Protein AF-A0AAD5FNX0-F1 (afdb_monomer_lite)

Foldseek 3Di:
DDDPQQADPDPVVLVVQLVVLCCVLCVPVNQEEDPPCNPPVLLQDLVSCVVVSYHHQVSVVVVSQVSSSNVNFHWDWDDDVVHIDTHRDPPDDD

InterPro domains:
  IPR032698 Protein SirB1, N-terminal [PF13369] (14-90)

Secondary structure (DSSP, 8-state):
----------HHHHHHHHHHHHIIIIIIS--EE-SSSTT-GGGT-HHHHHHHSEE-HHHHHHHHHHHHHHTT--EEEEEETTEEEEEE------

pLDDT: mean 90.4, std 14.74, range [38.69, 98.56]

Organism: Silurus asotus (NCBI:txid30991)

Structure (mmCIF, N/CA/C/O backbone):
data_AF-A0AAD5FNX0-F1
#
_entry.id   AF-A0AAD5FNX0-F1
#
loop_
_atom_site.group_PDB
_atom_site.id
_atom_site.type_symbol
_atom_site.label_atom_id
_atom_site.label_alt_id
_atom_site.label_comp_id
_atom_site.label_asym_id
_atom_site.label_entity_id
_atom_site.label_seq_id
_atom_site.pdbx_PDB_ins_code
_atom_site.Cartn_x
_atom_site.Cartn_y
_atom_site.Cartn_z
_atom_site.occupancy
_atom_site.B_iso_or_equiv
_atom_site.auth_seq_id
_atom_site.auth_comp_id
_atom_site.auth_asym_id
_atom_site.auth_atom_id
_atom_site.pdbx_PDB_model_num
ATOM 1 N N . MET A 1 1 ? -26.281 -5.876 -6.957 1.00 38.69 1 MET A N 1
ATOM 2 C CA . MET A 1 1 ? -26.141 -6.433 -5.595 1.00 38.69 1 MET A CA 1
ATOM 3 C C . MET A 1 1 ? -25.201 -5.533 -4.810 1.00 38.69 1 MET A C 1
ATOM 5 O O . MET A 1 1 ? -23.989 -5.668 -4.932 1.00 38.69 1 MET A O 1
ATOM 9 N N . ALA A 1 2 ? -25.744 -4.533 -4.117 1.00 40.41 2 ALA A N 1
ATOM 10 C CA . ALA A 1 2 ? -24.953 -3.685 -3.235 1.00 40.41 2 ALA A CA 1
ATOM 11 C C . ALA A 1 2 ? -24.600 -4.520 -2.000 1.00 40.41 2 ALA A C 1
ATOM 13 O O . ALA A 1 2 ? -25.489 -4.949 -1.274 1.00 40.41 2 ALA A O 1
ATOM 14 N N . CYS A 1 3 ? -23.316 -4.819 -1.816 1.00 42.47 3 CYS A N 1
ATOM 15 C CA . CYS A 1 3 ? -22.831 -5.360 -0.556 1.00 42.47 3 CYS A CA 1
ATOM 16 C C . CYS A 1 3 ? -23.046 -4.253 0.480 1.00 42.47 3 CYS A C 1
ATOM 18 O O . CYS A 1 3 ? -22.388 -3.213 0.380 1.00 42.47 3 CYS A O 1
ATOM 20 N N . GLU A 1 4 ? -23.996 -4.425 1.401 1.00 50.59 4 GLU A N 1
ATOM 21 C CA . GLU A 1 4 ? -24.109 -3.569 2.579 1.00 50.59 4 GLU A CA 1
ATOM 22 C C . GLU A 1 4 ? -22.756 -3.620 3.287 1.00 50.59 4 GLU A C 1
ATOM 24 O O . GLU A 1 4 ? -22.386 -4.612 3.913 1.00 50.59 4 GLU A O 1
ATOM 29 N N . CYS A 1 5 ? -21.939 -2.587 3.082 1.00 54.47 5 CYS A N 1
ATOM 30 C CA . CYS A 1 5 ? -20.647 -2.497 3.732 1.00 54.47 5 CYS A CA 1
ATOM 31 C C . CYS A 1 5 ? -20.941 -2.287 5.212 1.00 54.47 5 CYS A C 1
ATOM 33 O O . CYS A 1 5 ? -21.336 -1.194 5.614 1.00 54.47 5 CYS A O 1
ATOM 35 N N . VAL A 1 6 ? -20.790 -3.345 6.006 1.00 67.94 6 VAL A N 1
ATOM 36 C CA . VAL A 1 6 ? -20.815 -3.266 7.464 1.00 67.94 6 VAL A CA 1
ATOM 37 C C . VAL A 1 6 ? -19.685 -2.328 7.863 1.00 67.94 6 VAL A C 1
ATOM 39 O O . VAL A 1 6 ? -18.519 -2.703 7.831 1.00 67.94 6 VAL A O 1
ATOM 42 N N . VAL A 1 7 ? -20.014 -1.073 8.159 1.00 78.12 7 VAL A N 1
ATOM 43 C CA . VAL A 1 7 ? -19.031 -0.099 8.632 1.00 78.12 7 VAL A CA 1
ATOM 44 C C . VAL A 1 7 ? -18.821 -0.343 10.118 1.00 78.12 7 VAL A C 1
ATOM 46 O O . VAL A 1 7 ? -19.757 -0.239 10.913 1.00 78.12 7 VAL A O 1
ATOM 49 N N . VAL A 1 8 ? -17.583 -0.641 10.501 1.00 82.38 8 VAL A N 1
ATOM 50 C CA . VAL A 1 8 ? -17.190 -0.707 11.908 1.00 82.38 8 VAL A CA 1
ATOM 51 C C . VAL A 1 8 ? -17.308 0.702 12.483 1.00 82.38 8 VAL A C 1
ATOM 53 O O . VAL A 1 8 ? -16.620 1.609 12.024 1.00 82.38 8 VAL A O 1
ATOM 56 N N . ARG A 1 9 ? -18.195 0.917 13.460 1.00 81.44 9 ARG A N 1
ATOM 57 C CA . ARG A 1 9 ? -18.421 2.252 14.053 1.00 81.44 9 ARG A CA 1
ATOM 58 C C . ARG A 1 9 ? -17.418 2.600 15.150 1.00 81.44 9 ARG A C 1
ATOM 60 O O . ARG A 1 9 ? -17.164 3.774 15.397 1.00 81.44 9 ARG A O 1
ATOM 67 N N . GLU A 1 10 ? -16.853 1.589 15.799 1.00 87.25 10 GLU A N 1
ATOM 68 C CA . GLU A 1 10 ? -15.912 1.765 16.899 1.00 87.25 10 GLU A CA 1
ATOM 69 C C . GLU A 1 10 ? -14.516 2.110 16.387 1.00 87.25 10 GLU A C 1
ATOM 71 O O . GLU A 1 10 ? -13.889 1.352 15.648 1.00 87.25 10 GLU A O 1
ATOM 76 N N . PHE A 1 11 ? -14.016 3.264 16.818 1.00 88.00 11 PHE A N 1
ATOM 77 C CA . PHE A 1 11 ? -12.738 3.801 16.368 1.00 88.00 11 PHE A CA 1
ATOM 78 C C . PHE A 1 11 ? -11.543 2.891 16.695 1.00 88.00 11 PHE A C 1
ATOM 80 O O . PHE A 1 11 ? -10.677 2.682 15.846 1.00 88.00 11 PHE A O 1
ATOM 87 N N . GLU A 1 12 ? -11.501 2.310 17.898 1.00 90.81 12 GLU A N 1
ATOM 88 C CA . GLU A 1 12 ? -10.395 1.425 18.281 1.00 90.81 12 GLU A CA 1
ATOM 89 C C . GLU A 1 12 ? -10.403 0.128 17.464 1.00 90.81 12 GLU A C 1
ATOM 91 O O . GLU A 1 12 ? -9.348 -0.340 17.042 1.00 90.81 12 GLU A O 1
ATOM 96 N N . LEU A 1 13 ? -11.585 -0.409 17.146 1.00 92.06 13 LEU A N 1
ATOM 97 C CA . LEU A 1 13 ? -11.695 -1.593 16.298 1.00 92.06 13 LEU A CA 1
ATOM 98 C C . LEU A 1 13 ? -11.244 -1.296 14.858 1.00 92.06 13 LEU A C 1
ATOM 100 O O . LEU A 1 13 ? -10.515 -2.090 14.268 1.00 92.06 13 LEU A O 1
ATOM 104 N N . GLN A 1 14 ? -11.579 -0.121 14.310 1.00 94.12 14 GLN A N 1
ATOM 105 C CA . GLN A 1 14 ? -11.027 0.320 13.021 1.00 94.12 14 GLN A CA 1
ATOM 106 C C . GLN A 1 14 ? -9.490 0.398 13.061 1.00 94.12 14 GLN A C 1
ATOM 108 O O . GLN A 1 14 ? -8.829 -0.056 12.126 1.00 94.12 14 GLN A O 1
ATOM 113 N N . ARG A 1 15 ? -8.909 0.922 14.151 1.00 95.19 15 ARG A N 1
ATOM 114 C CA . ARG A 1 15 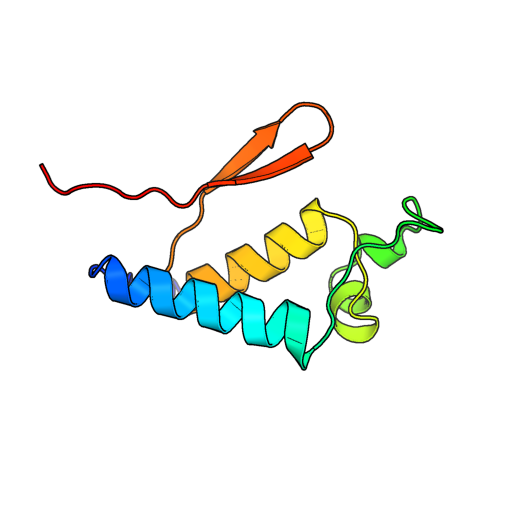? -7.450 0.982 14.341 1.00 95.19 15 ARG A CA 1
ATOM 115 C C . ARG A 1 15 ? -6.821 -0.408 14.332 1.00 95.19 15 ARG A C 1
ATOM 117 O O . ARG A 1 15 ? -5.818 -0.621 13.657 1.00 95.19 15 ARG A O 1
ATOM 124 N N . GLN A 1 16 ? -7.424 -1.355 15.048 1.00 96.56 16 GLN A N 1
ATOM 125 C CA . GLN A 1 16 ? -6.970 -2.746 15.087 1.00 96.56 16 GLN A CA 1
ATOM 126 C C . GLN A 1 16 ? -7.004 -3.390 13.698 1.00 96.56 16 GLN A C 1
ATOM 128 O O . GLN A 1 16 ? -6.039 -4.048 13.315 1.00 96.56 16 GLN A O 1
ATOM 133 N N . VAL A 1 17 ? -8.058 -3.145 12.913 1.00 96.44 17 VAL A N 1
AT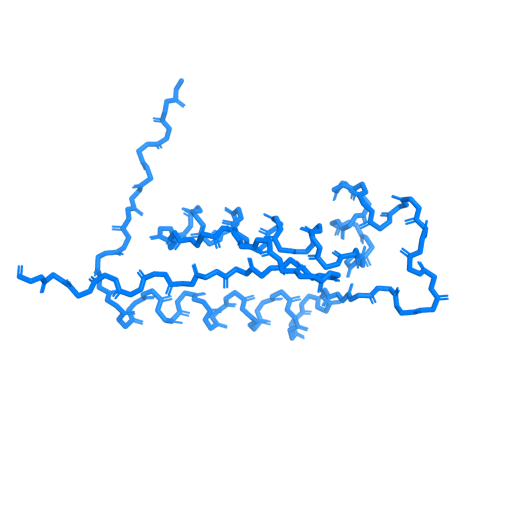OM 134 C CA . VAL A 1 17 ? -8.150 -3.623 11.525 1.00 96.44 17 VAL A CA 1
ATOM 135 C C . VAL A 1 17 ? -7.021 -3.056 10.660 1.00 96.44 17 VAL A C 1
ATOM 137 O O . VAL A 1 17 ? -6.384 -3.809 9.926 1.00 96.44 17 VAL A O 1
ATOM 140 N N . LEU A 1 18 ? -6.732 -1.754 10.754 1.00 97.38 18 LEU A N 1
ATOM 141 C CA . LEU A 1 18 ? -5.637 -1.135 9.996 1.00 97.38 18 LEU A CA 1
ATOM 142 C C . LEU A 1 18 ? -4.267 -1.695 10.404 1.00 97.38 18 LEU A C 1
ATOM 144 O O . LEU A 1 18 ? -3.437 -1.983 9.541 1.00 97.38 18 LEU A O 1
ATOM 148 N N . ASN A 1 19 ? -4.046 -1.915 11.701 1.00 98.19 19 ASN A N 1
ATOM 149 C CA . ASN A 1 19 ? -2.821 -2.542 12.200 1.00 98.19 19 ASN A CA 1
ATOM 150 C C . ASN A 1 19 ? -2.673 -3.979 11.682 1.00 98.19 19 ASN A C 1
ATOM 152 O O . ASN A 1 19 ? -1.603 -4.350 11.206 1.00 98.19 19 ASN A O 1
ATOM 156 N N . ALA A 1 20 ? -3.752 -4.765 11.704 1.00 98.38 20 ALA A N 1
ATOM 157 C CA . ALA A 1 20 ? -3.755 -6.120 11.165 1.00 98.38 20 ALA A CA 1
ATOM 158 C C . ALA A 1 20 ? -3.482 -6.135 9.652 1.00 98.38 20 ALA A C 1
ATOM 160 O O . ALA A 1 20 ? -2.704 -6.960 9.178 1.00 98.38 20 ALA A O 1
ATOM 161 N N . LEU A 1 21 ? -4.059 -5.197 8.890 1.00 98.25 21 LEU A N 1
ATOM 162 C CA . LEU A 1 21 ? -3.765 -5.047 7.463 1.00 98.25 21 LEU A CA 1
ATOM 163 C C . LEU A 1 21 ? -2.292 -4.729 7.209 1.00 98.25 21 LEU A C 1
ATOM 165 O O . LEU A 1 21 ? -1.712 -5.298 6.288 1.00 98.25 21 LEU A O 1
ATOM 169 N N . ASN A 1 22 ? -1.683 -3.856 8.014 1.00 98.38 22 ASN A N 1
ATOM 170 C CA . ASN A 1 22 ? -0.264 -3.529 7.884 1.00 98.38 22 ASN A CA 1
ATOM 171 C C . ASN A 1 22 ? 0.619 -4.751 8.160 1.00 98.38 22 ASN A C 1
ATOM 173 O O . ASN A 1 22 ? 1.474 -5.076 7.337 1.00 98.38 22 ASN A O 1
ATOM 177 N N . ALA A 1 23 ? 0.357 -5.461 9.261 1.00 98.56 23 ALA A N 1
ATOM 178 C CA . ALA A 1 23 ? 1.092 -6.668 9.622 1.00 98.56 23 ALA A CA 1
ATOM 179 C C . ALA A 1 23 ? 0.977 -7.740 8.527 1.00 98.56 23 ALA A C 1
ATOM 181 O O . ALA A 1 23 ? 1.972 -8.297 8.073 1.00 98.56 23 ALA A O 1
ATOM 182 N N . VAL A 1 24 ? -0.230 -7.996 8.021 1.00 98.50 24 VAL A N 1
ATOM 183 C CA . VAL A 1 24 ? -0.428 -9.014 6.982 1.00 98.50 24 VAL A CA 1
ATOM 184 C C . VAL A 1 24 ? 0.192 -8.588 5.651 1.00 98.50 24 VAL A C 1
ATOM 186 O O . VAL A 1 24 ? 0.951 -9.351 5.059 1.00 98.50 24 VAL A O 1
ATOM 189 N N . LEU A 1 25 ? -0.110 -7.391 5.144 1.00 98.31 25 LEU A N 1
ATOM 190 C CA . LEU A 1 25 ? 0.323 -6.994 3.802 1.00 98.31 25 LEU A CA 1
ATOM 191 C C . LEU A 1 25 ? 1.819 -6.698 3.739 1.00 98.31 25 LEU A C 1
ATOM 193 O O . LEU A 1 25 ? 2.482 -7.150 2.807 1.00 98.31 25 LEU A O 1
ATOM 197 N N . TYR A 1 26 ? 2.356 -5.960 4.706 1.00 98.00 26 TYR A N 1
ATOM 198 C CA . TYR A 1 26 ? 3.721 -5.446 4.622 1.00 98.00 26 TYR A CA 1
ATOM 199 C C . TYR A 1 26 ? 4.722 -6.303 5.395 1.00 98.00 26 TYR A C 1
ATOM 201 O O . TYR A 1 26 ? 5.819 -6.524 4.894 1.00 98.00 26 TYR A O 1
ATOM 209 N N . GLU A 1 27 ? 4.353 -6.858 6.552 1.00 98.19 27 GLU A N 1
ATOM 210 C CA . GLU A 1 27 ? 5.285 -7.671 7.349 1.00 98.19 27 GLU A CA 1
ATOM 211 C C . GLU A 1 27 ? 5.254 -9.152 6.948 1.00 98.19 27 GLU A C 1
ATOM 213 O O . GLU A 1 27 ? 6.301 -9.766 6.766 1.00 98.19 27 GLU A O 1
ATOM 218 N N . GLN A 1 28 ? 4.076 -9.746 6.752 1.00 98.38 28 GLN A N 1
ATOM 219 C CA . GLN A 1 28 ? 3.968 -11.175 6.429 1.00 98.38 28 GLN A CA 1
ATOM 220 C C . GLN A 1 28 ? 4.061 -11.438 4.924 1.00 98.38 28 GLN A C 1
ATOM 222 O O . GLN A 1 28 ? 4.832 -12.282 4.470 1.00 98.38 28 GLN A O 1
ATOM 227 N N . LEU A 1 29 ? 3.261 -10.722 4.130 1.00 98.19 29 LEU A N 1
ATOM 228 C CA . LEU A 1 29 ? 3.198 -10.924 2.685 1.00 98.19 29 LEU A CA 1
ATOM 229 C C . LEU A 1 29 ? 4.267 -10.135 1.930 1.00 98.19 29 LEU A C 1
ATOM 231 O O . LEU A 1 29 ? 4.549 -10.500 0.790 1.00 98.19 29 LEU A O 1
ATOM 235 N N . GLN A 1 30 ? 4.902 -9.142 2.558 1.00 98.31 30 GLN A N 1
ATOM 236 C CA . GLN A 1 30 ? 6.011 -8.375 1.981 1.00 98.31 30 GLN A CA 1
ATOM 237 C C . GLN A 1 30 ? 5.617 -7.619 0.700 1.00 98.31 30 GLN A C 1
ATOM 239 O O . GLN A 1 30 ? 6.390 -7.545 -0.258 1.00 98.31 30 GLN A O 1
ATOM 244 N N . PHE A 1 31 ? 4.402 -7.058 0.667 1.00 98.56 31 PHE A N 1
ATOM 245 C CA . PHE A 1 31 ? 4.029 -6.112 -0.383 1.00 98.56 31 PHE A CA 1
ATOM 246 C C . PHE A 1 31 ? 4.942 -4.886 -0.337 1.00 98.56 31 PHE A C 1
ATOM 248 O O . PHE A 1 31 ? 5.168 -4.323 0.732 1.00 98.56 31 PHE A O 1
ATOM 255 N N . LYS A 1 32 ? 5.454 -4.448 -1.489 1.00 98.06 32 LYS A N 1
ATOM 256 C CA . LYS A 1 32 ? 6.394 -3.321 -1.545 1.00 98.06 32 LYS A CA 1
ATOM 257 C C . LYS A 1 32 ? 6.349 -2.528 -2.846 1.00 98.06 32 LYS A C 1
ATOM 259 O O . LYS A 1 32 ? 5.819 -2.978 -3.863 1.00 98.06 32 LYS A O 1
ATOM 264 N N . GLY A 1 33 ? 6.927 -1.331 -2.793 1.00 97.38 33 GLY A N 1
ATOM 265 C CA . GLY A 1 33 ? 7.204 -0.511 -3.967 1.00 97.38 33 GLY A CA 1
ATOM 266 C C . GLY A 1 33 ? 8.295 -1.118 -4.851 1.00 97.38 33 GLY A C 1
ATOM 267 O O . GLY A 1 33 ? 9.177 -1.824 -4.361 1.00 97.38 33 GLY A O 1
ATOM 268 N N . ASN A 1 34 ? 8.255 -0.827 -6.151 1.00 96.69 34 ASN A N 1
ATOM 269 C CA . ASN A 1 34 ? 9.377 -1.100 -7.049 1.00 96.69 34 ASN A CA 1
ATOM 270 C C . ASN A 1 34 ? 10.238 0.158 -7.213 1.00 96.69 34 ASN A C 1
ATOM 272 O O . ASN A 1 34 ? 9.958 0.994 -8.068 1.00 96.69 34 ASN A O 1
ATOM 276 N N . GLU A 1 35 ? 11.259 0.306 -6.376 1.00 93.06 35 GLU A N 1
ATOM 277 C CA . GLU A 1 35 ? 12.146 1.477 -6.413 1.00 93.06 35 GLU A CA 1
ATOM 278 C C . GLU A 1 35 ? 13.156 1.409 -7.567 1.00 93.06 35 GLU A C 1
ATOM 280 O O . GLU A 1 35 ? 13.507 2.435 -8.142 1.00 93.06 35 GLU A O 1
ATOM 285 N N . CYS A 1 36 ? 13.581 0.201 -7.950 1.00 95.50 36 CYS A N 1
ATOM 286 C CA . CYS A 1 36 ? 14.569 -0.001 -9.010 1.00 95.50 36 CYS A CA 1
ATOM 287 C C . CYS A 1 36 ? 13.988 0.193 -10.417 1.00 95.50 36 CYS A C 1
ATOM 289 O O . CYS A 1 36 ? 14.708 0.578 -11.333 1.00 95.50 36 CYS A O 1
ATOM 291 N N . ASP A 1 37 ? 12.702 -0.107 -10.602 1.00 96.19 37 ASP A N 1
ATOM 292 C CA . ASP A 1 37 ? 12.022 -0.044 -11.897 1.00 96.19 37 ASP A CA 1
ATOM 293 C C . ASP A 1 37 ? 10.583 0.453 -11.711 1.00 96.19 37 ASP A C 1
ATOM 295 O O . ASP A 1 37 ? 9.601 -0.279 -11.872 1.00 96.19 37 ASP A O 1
ATOM 299 N N . TYR A 1 38 ? 10.467 1.715 -11.289 1.00 94.12 38 TYR A N 1
ATOM 300 C CA . TYR A 1 38 ? 9.198 2.352 -10.932 1.00 94.12 38 TYR A CA 1
ATOM 301 C C . TYR A 1 38 ? 8.189 2.358 -12.089 1.00 94.12 38 TYR A C 1
ATOM 303 O O . TYR A 1 38 ? 7.013 2.043 -11.891 1.00 94.12 38 TYR A O 1
ATOM 311 N N . TYR A 1 39 ? 8.658 2.661 -13.303 1.00 95.56 39 TYR A N 1
ATOM 312 C CA . TYR A 1 39 ? 7.826 2.823 -14.500 1.00 95.56 39 TYR A CA 1
ATOM 313 C C . TYR A 1 39 ? 7.452 1.508 -15.192 1.00 95.56 39 TYR A C 1
ATOM 315 O O . TYR A 1 39 ? 6.781 1.536 -16.225 1.00 95.56 39 TYR A O 1
ATOM 323 N N . ASN A 1 40 ? 7.829 0.356 -14.632 1.00 97.25 40 ASN A N 1
ATOM 324 C CA . ASN A 1 40 ? 7.393 -0.928 -15.159 1.00 97.25 40 ASN A CA 1
ATOM 325 C C . ASN A 1 40 ? 5.853 -1.019 -15.170 1.00 97.25 40 ASN A C 1
ATOM 327 O O . ASN A 1 40 ? 5.237 -0.954 -14.099 1.00 97.25 40 ASN A O 1
ATOM 331 N N . PRO A 1 41 ? 5.203 -1.247 -16.326 1.00 97.12 41 PRO A N 1
ATOM 332 C CA . PRO A 1 41 ? 3.741 -1.309 -16.407 1.00 97.12 41 PRO A CA 1
ATOM 333 C C . PRO A 1 41 ? 3.144 -2.427 -15.539 1.00 97.12 41 PRO A C 1
ATOM 335 O O . PRO A 1 41 ? 2.023 -2.310 -15.038 1.00 97.12 41 PRO A O 1
ATOM 338 N N . MET A 1 42 ? 3.913 -3.487 -15.270 1.00 97.75 42 MET A N 1
ATOM 339 C CA . MET A 1 42 ? 3.496 -4.584 -14.396 1.00 97.75 42 MET A CA 1
ATOM 340 C C . MET A 1 42 ? 3.285 -4.140 -12.943 1.00 97.75 42 MET A C 1
ATOM 342 O O . MET A 1 42 ? 2.598 -4.831 -12.195 1.00 97.75 42 MET A O 1
ATOM 346 N N . ASN A 1 43 ? 3.846 -3.002 -12.526 1.00 97.62 43 ASN A N 1
ATOM 347 C CA . ASN A 1 43 ? 3.614 -2.437 -11.197 1.00 97.62 43 ASN A CA 1
ATOM 348 C C . ASN A 1 43 ? 2.213 -1.805 -11.064 1.00 97.62 43 ASN A C 1
ATOM 350 O O . ASN A 1 43 ? 1.787 -1.501 -9.949 1.00 97.62 43 ASN A O 1
ATOM 354 N N . SER A 1 44 ? 1.507 -1.596 -12.182 1.00 97.38 44 SER A N 1
ATOM 355 C CA . SER A 1 44 ? 0.161 -1.013 -12.225 1.00 97.38 44 SER A CA 1
ATOM 356 C C . SER A 1 44 ? -0.940 -2.042 -12.479 1.00 97.38 44 SER A C 1
ATOM 358 O O . SER A 1 44 ? -2.092 -1.812 -12.110 1.00 97.38 44 SER A O 1
ATOM 360 N N . TYR A 1 45 ? -0.615 -3.194 -13.071 1.00 97.81 45 TYR A N 1
ATOM 361 C CA . TYR A 1 45 ? -1.587 -4.254 -13.325 1.00 97.81 45 TYR A CA 1
ATOM 362 C C . TYR A 1 45 ? -1.928 -5.016 -12.044 1.00 97.81 45 TYR A C 1
ATOM 364 O O . TYR A 1 45 ? -1.102 -5.752 -11.515 1.00 97.81 45 TYR A O 1
ATOM 372 N N . THR A 1 46 ? -3.170 -4.907 -11.563 1.00 96.62 46 THR A N 1
ATOM 373 C CA . THR A 1 46 ? -3.593 -5.488 -10.274 1.00 96.62 46 THR A CA 1
ATOM 374 C C . THR A 1 46 ? -3.274 -6.979 -10.142 1.00 96.62 46 THR A C 1
ATOM 376 O O . THR A 1 46 ? -2.796 -7.405 -9.095 1.00 96.62 46 THR A O 1
ATOM 379 N N . HIS A 1 47 ? -3.474 -7.772 -11.199 1.00 97.56 47 HIS A N 1
ATOM 380 C CA . HIS A 1 47 ? -3.147 -9.201 -11.178 1.00 97.56 47 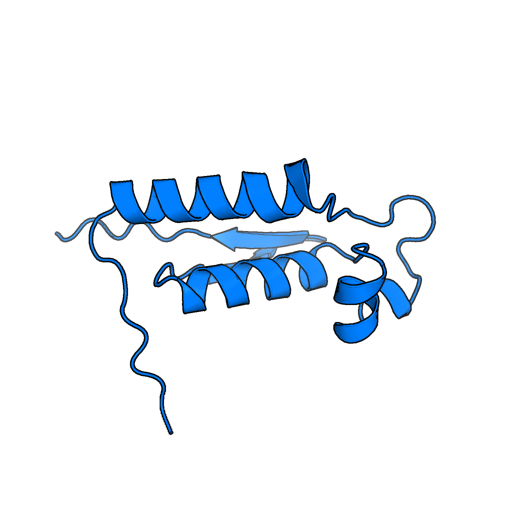HIS A CA 1
ATOM 381 C C . HIS A 1 47 ? -1.640 -9.452 -10.980 1.00 97.56 47 HIS A C 1
ATOM 383 O O . HIS A 1 47 ? -1.261 -10.331 -10.210 1.00 97.56 47 HIS A O 1
ATOM 389 N N . GLN A 1 48 ? -0.777 -8.640 -11.598 1.00 98.31 48 GLN A N 1
ATOM 390 C CA . GLN A 1 48 ? 0.674 -8.716 -11.410 1.00 98.31 48 GLN A CA 1
ATOM 391 C C . GLN A 1 48 ? 1.096 -8.221 -10.033 1.00 98.31 48 GLN A C 1
ATOM 393 O O . GLN A 1 48 ? 1.945 -8.845 -9.406 1.00 98.31 48 GLN A O 1
ATOM 398 N N . VAL A 1 49 ? 0.485 -7.144 -9.533 1.00 98.38 49 VAL A N 1
ATOM 399 C CA . VAL A 1 49 ? 0.757 -6.625 -8.186 1.00 98.38 49 VAL A CA 1
ATOM 400 C C . VAL A 1 49 ? 0.443 -7.678 -7.126 1.00 98.38 49 VAL A C 1
ATOM 402 O O . VAL A 1 49 ? 1.225 -7.847 -6.200 1.00 98.38 49 VAL A O 1
ATOM 405 N N . LEU A 1 50 ? -0.651 -8.432 -7.274 1.00 98.12 50 LEU A N 1
ATOM 406 C CA . LEU A 1 50 ? -1.004 -9.519 -6.356 1.00 98.12 50 LEU A CA 1
ATOM 407 C C . LEU A 1 50 ? -0.024 -10.700 -6.429 1.00 98.12 50 LEU A C 1
ATOM 409 O O . LEU A 1 50 ? 0.367 -11.227 -5.390 1.00 98.12 50 LEU A O 1
ATOM 413 N N . LEU A 1 51 ? 0.392 -11.100 -7.637 1.00 98.19 51 LEU A N 1
ATOM 414 C CA . LEU A 1 51 ? 1.323 -12.217 -7.840 1.00 98.19 51 LEU A CA 1
ATOM 415 C C . LEU A 1 51 ? 2.749 -11.883 -7.380 1.00 98.19 51 LEU A C 1
ATOM 417 O O . LEU A 1 51 ? 3.371 -12.656 -6.657 1.00 98.19 51 LEU A O 1
ATOM 421 N N . ARG A 1 52 ? 3.264 -10.721 -7.791 1.00 97.88 52 ARG A N 1
ATOM 422 C CA . ARG A 1 52 ? 4.639 -10.259 -7.531 1.00 97.88 52 ARG A CA 1
ATOM 423 C C . ARG A 1 52 ? 4.784 -9.559 -6.184 1.00 97.88 52 ARG A C 1
ATOM 425 O O . ARG A 1 52 ? 5.903 -9.246 -5.782 1.00 97.88 52 ARG A O 1
ATOM 432 N N . ARG A 1 53 ? 3.659 -9.227 -5.539 1.00 98.31 53 ARG A N 1
ATOM 433 C CA . ARG A 1 53 ? 3.582 -8.417 -4.310 1.00 98.31 53 ARG A CA 1
ATOM 434 C C . ARG A 1 53 ? 4.363 -7.106 -4.426 1.00 98.31 53 ARG A C 1
ATOM 436 O O . ARG A 1 53 ? 4.927 -6.596 -3.469 1.00 98.31 53 ARG A O 1
ATOM 443 N N . THR A 1 54 ? 4.424 -6.573 -5.641 1.00 98.38 54 THR A N 1
ATOM 444 C CA . THR A 1 54 ? 5.244 -5.417 -5.995 1.00 98.38 54 THR A CA 1
ATOM 445 C C . THR A 1 54 ? 4.422 -4.500 -6.887 1.00 98.38 54 THR A C 1
ATOM 447 O O . THR A 1 54 ? 3.874 -4.962 -7.889 1.00 98.38 54 THR A O 1
ATOM 450 N N . GLY A 1 55 ? 4.315 -3.219 -6.536 1.00 97.69 55 GLY A N 1
ATOM 451 C CA . GLY A 1 55 ? 3.497 -2.258 -7.278 1.00 97.69 55 GLY A CA 1
ATOM 452 C C . GLY A 1 55 ? 3.943 -0.810 -7.105 1.00 97.69 55 GLY A C 1
ATOM 453 O O . GLY A 1 55 ? 4.867 -0.523 -6.352 1.00 97.69 55 GLY A O 1
ATOM 454 N N . ILE A 1 56 ? 3.284 0.112 -7.807 1.00 97.19 56 ILE A N 1
ATOM 455 C CA . ILE A 1 56 ? 3.437 1.555 -7.562 1.00 97.19 56 ILE A CA 1
ATOM 456 C C . ILE A 1 56 ? 2.550 2.004 -6.388 1.00 97.19 56 ILE A C 1
ATOM 458 O O . ILE A 1 56 ? 1.567 1.317 -6.081 1.00 97.19 56 ILE A O 1
ATOM 462 N N . PRO A 1 57 ? 2.829 3.164 -5.756 1.00 95.56 57 PRO A N 1
ATOM 463 C CA . PRO A 1 57 ? 2.089 3.633 -4.584 1.00 95.56 57 PRO A CA 1
ATOM 464 C C . PRO A 1 57 ? 0.567 3.599 -4.756 1.00 95.56 57 PRO A C 1
ATOM 466 O O . PRO A 1 57 ? -0.123 2.998 -3.940 1.00 95.56 57 PRO A O 1
ATOM 469 N N . ILE A 1 58 ? 0.037 4.133 -5.862 1.00 96.31 58 ILE A N 1
ATOM 470 C CA . ILE A 1 58 ? -1.413 4.152 -6.110 1.00 96.31 58 ILE A CA 1
ATOM 471 C C . ILE A 1 58 ? -2.019 2.744 -6.212 1.00 96.31 58 ILE A C 1
ATOM 473 O O . ILE A 1 58 ? -3.100 2.501 -5.678 1.00 96.31 58 ILE A O 1
ATOM 477 N N . SER A 1 59 ? -1.325 1.787 -6.831 1.00 97.50 59 SER A N 1
ATOM 478 C CA . SER A 1 59 ? -1.808 0.408 -6.964 1.00 97.50 59 SER A CA 1
ATOM 479 C C . SER A 1 59 ? -1.859 -0.303 -5.613 1.0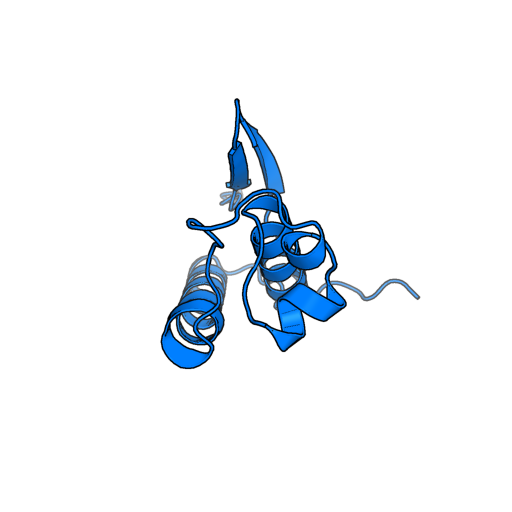0 97.50 59 SER A C 1
ATOM 481 O O . SER A 1 59 ? -2.845 -0.978 -5.309 1.00 97.50 59 SER A O 1
ATOM 483 N N . LEU A 1 60 ? -0.836 -0.105 -4.777 1.00 98.06 60 LEU A N 1
ATOM 484 C CA . LEU A 1 60 ? -0.806 -0.624 -3.409 1.00 98.06 60 LEU A CA 1
ATOM 485 C C . LEU A 1 60 ? -1.880 0.040 -2.538 1.00 98.06 60 LEU A C 1
ATOM 487 O O . LEU A 1 60 ? -2.577 -0.647 -1.794 1.00 98.06 60 LEU A O 1
ATOM 491 N N . SER A 1 61 ? -2.097 1.350 -2.684 1.00 97.69 61 SER A N 1
ATOM 492 C CA . SER A 1 61 ? -3.171 2.058 -1.984 1.00 97.69 61 SER A CA 1
ATOM 493 C C . SER A 1 61 ? -4.559 1.562 -2.387 1.00 97.69 61 SER A C 1
ATOM 495 O O . SER A 1 61 ? -5.416 1.388 -1.526 1.00 97.69 61 SER A O 1
ATOM 497 N N . VAL A 1 62 ? -4.805 1.283 -3.671 1.00 97.00 62 VAL A N 1
ATOM 498 C CA . VAL A 1 62 ? -6.089 0.724 -4.130 1.00 97.00 62 VAL A CA 1
ATOM 499 C C . VAL A 1 62 ? -6.328 -0.670 -3.546 1.00 97.00 62 VAL A C 1
ATOM 501 O O . VAL A 1 62 ? -7.447 -0.957 -3.106 1.00 97.00 62 VAL A O 1
ATOM 504 N N . LEU A 1 63 ? -5.295 -1.518 -3.492 1.00 97.81 63 LEU A N 1
ATOM 505 C CA . LEU A 1 63 ? -5.362 -2.822 -2.827 1.00 97.81 63 LEU A CA 1
ATOM 506 C C . LEU A 1 63 ? -5.706 -2.657 -1.340 1.00 97.81 63 LEU A C 1
ATOM 508 O O . LEU A 1 63 ? -6.691 -3.229 -0.869 1.00 97.81 63 LEU A O 1
ATOM 512 N N . TYR A 1 64 ? -4.946 -1.821 -0.632 1.00 98.25 64 TYR A N 1
ATOM 513 C CA . TYR A 1 64 ? -5.122 -1.557 0.794 1.00 98.25 64 TYR A CA 1
ATOM 514 C C . TYR A 1 64 ? -6.526 -1.021 1.109 1.00 98.25 64 TYR A C 1
ATOM 516 O O . TYR A 1 64 ? -7.243 -1.581 1.934 1.00 98.25 64 TYR A O 1
ATOM 524 N N . MET A 1 65 ? -6.969 0.014 0.389 1.00 97.12 65 MET A N 1
ATOM 525 C CA . MET A 1 65 ? -8.295 0.622 0.533 1.00 97.12 65 MET A CA 1
ATOM 526 C C . MET A 1 65 ? -9.424 -0.371 0.237 1.00 97.12 65 MET A C 1
ATOM 528 O O . MET A 1 65 ? -10.466 -0.342 0.890 1.00 97.12 65 MET A O 1
ATOM 532 N N . THR A 1 66 ? -9.242 -1.260 -0.744 1.00 96.44 66 THR A N 1
ATOM 533 C CA . THR A 1 66 ? -10.248 -2.274 -1.087 1.00 96.44 66 THR A CA 1
ATOM 534 C C . THR A 1 66 ? -10.403 -3.313 0.019 1.00 96.44 66 THR A C 1
ATOM 536 O O . THR A 1 66 ? -11.533 -3.696 0.331 1.00 96.44 66 THR A O 1
ATOM 539 N N . LEU A 1 67 ? -9.298 -3.740 0.634 1.00 97.12 67 LEU A N 1
ATOM 540 C CA . LEU A 1 67 ? -9.315 -4.666 1.766 1.00 97.12 67 LEU A CA 1
ATOM 541 C C . LEU A 1 67 ? -9.879 -4.002 3.025 1.00 97.12 67 LEU A C 1
ATOM 543 O O . LEU A 1 67 ? -10.793 -4.553 3.632 1.00 97.12 67 LEU A O 1
ATOM 547 N N . ALA A 1 68 ? -9.427 -2.789 3.353 1.00 96.50 68 ALA A N 1
ATOM 548 C CA . ALA A 1 68 ? -9.956 -2.003 4.467 1.00 96.50 68 ALA A CA 1
ATOM 549 C C . ALA A 1 68 ? -11.478 -1.842 4.368 1.00 96.50 68 ALA A C 1
ATOM 551 O O . ALA A 1 68 ? -12.195 -2.158 5.317 1.00 96.50 68 ALA A O 1
ATOM 552 N N . ARG A 1 69 ? -11.991 -1.474 3.184 1.00 94.94 69 ARG A N 1
ATOM 553 C CA . ARG A 1 69 ? -13.435 -1.326 2.950 1.00 94.94 69 ARG A CA 1
ATOM 554 C C . ARG A 1 69 ? -14.197 -2.635 3.160 1.00 94.94 69 ARG A C 1
ATOM 556 O O . ARG A 1 69 ? -15.279 -2.613 3.735 1.00 94.94 69 ARG A O 1
ATOM 563 N N . LYS A 1 70 ? -13.647 -3.770 2.711 1.00 94.56 70 LYS A N 1
ATOM 564 C CA . LYS A 1 70 ? -14.245 -5.101 2.934 1.00 94.56 70 LYS A CA 1
ATOM 565 C C . LYS A 1 70 ? -14.278 -5.495 4.412 1.00 94.56 70 LYS A C 1
ATOM 567 O O . LYS A 1 70 ? -15.162 -6.247 4.800 1.00 94.56 70 LYS A O 1
ATOM 572 N N . LEU A 1 71 ? -13.350 -4.975 5.212 1.00 94.81 71 LEU A N 1
ATOM 573 C CA . LEU A 1 71 ? -13.281 -5.161 6.663 1.00 94.81 71 LEU A CA 1
ATOM 574 C C . LEU A 1 71 ? -14.019 -4.058 7.444 1.00 94.81 71 LEU A C 1
ATOM 576 O O . LEU A 1 71 ? -13.877 -3.955 8.658 1.00 94.81 71 LEU A O 1
ATOM 580 N N . GLY A 1 72 ? -14.798 -3.217 6.758 1.00 92.75 72 GLY A N 1
ATOM 581 C CA . GLY A 1 72 ? -15.626 -2.193 7.388 1.00 92.75 72 GLY A CA 1
ATOM 582 C C . GLY A 1 72 ? -14.905 -0.902 7.773 1.00 92.75 72 GLY A C 1
ATOM 583 O O . GLY A 1 72 ? -15.493 -0.075 8.470 1.00 92.75 72 GLY A O 1
ATOM 584 N N . VAL A 1 73 ? -13.668 -0.694 7.309 1.00 94.56 73 VAL A N 1
ATOM 585 C CA . VAL A 1 73 ? -12.914 0.556 7.484 1.00 94.56 73 VAL A CA 1
ATOM 586 C C . VAL A 1 73 ? -12.893 1.334 6.174 1.00 94.56 73 VAL A C 1
ATOM 588 O O . VAL A 1 73 ? -12.325 0.901 5.172 1.00 94.56 73 VAL A O 1
ATOM 591 N N . VAL A 1 74 ? -13.504 2.515 6.171 1.00 93.62 74 VAL A N 1
ATOM 592 C CA . VAL A 1 74 ? -13.536 3.380 4.988 1.00 93.62 74 VAL A CA 1
ATOM 593 C C . VAL A 1 74 ? -12.343 4.332 5.021 1.00 93.62 74 VAL A C 1
ATOM 595 O O . VAL A 1 74 ? -12.165 5.093 5.971 1.00 93.62 74 VAL A O 1
ATOM 598 N N . LEU A 1 75 ? -11.536 4.287 3.961 1.00 95.62 75 LEU A N 1
ATOM 599 C CA . LEU A 1 75 ? -10.422 5.200 3.721 1.00 95.62 75 LEU A CA 1
ATOM 600 C C . LEU A 1 75 ? -10.742 6.057 2.502 1.00 95.62 75 LEU A C 1
ATOM 602 O O . LEU A 1 75 ? -11.261 5.555 1.505 1.00 95.62 75 LEU A O 1
ATOM 606 N N . GLU A 1 76 ? -10.422 7.340 2.584 1.00 94.69 76 GLU A N 1
ATOM 607 C CA . GLU A 1 76 ? -10.650 8.289 1.503 1.00 94.69 76 GLU A CA 1
ATOM 608 C C . GLU A 1 76 ? -9.369 8.485 0.686 1.00 94.69 76 GLU A C 1
ATOM 610 O O . GLU A 1 76 ? -8.314 8.756 1.266 1.00 94.69 76 GLU A O 1
ATOM 615 N N . PRO A 1 77 ? -9.427 8.374 -0.650 1.00 95.19 77 PRO A N 1
ATOM 616 C CA . PRO A 1 77 ? -8.282 8.666 -1.497 1.00 95.19 77 PRO A CA 1
ATOM 617 C C . PRO A 1 77 ? -8.020 10.176 -1.541 1.00 95.19 77 PRO A C 1
ATOM 619 O O . PRO A 1 77 ? -8.942 10.972 -1.722 1.00 95.19 77 PRO A O 1
ATOM 622 N N . VAL A 1 78 ? -6.756 10.576 -1.409 1.00 95.94 78 VAL A N 1
ATOM 623 C CA . VAL A 1 78 ? -6.322 11.977 -1.464 1.00 95.94 78 VAL A CA 1
ATOM 624 C C . VAL A 1 78 ? -5.219 12.118 -2.504 1.00 95.94 78 VAL A C 1
ATOM 626 O O . VAL A 1 78 ? -4.169 11.481 -2.411 1.00 95.94 78 VAL A O 1
ATOM 629 N N . ASN A 1 79 ? -5.464 12.976 -3.494 1.00 93.38 79 ASN A N 1
ATOM 630 C CA . ASN A 1 79 ? -4.446 13.387 -4.453 1.00 93.38 79 ASN A CA 1
ATOM 631 C C . ASN A 1 79 ? -3.504 14.408 -3.798 1.00 93.38 79 ASN A C 1
ATOM 633 O O . ASN A 1 79 ? -3.969 15.396 -3.229 1.00 93.38 79 ASN A O 1
ATOM 637 N N . PHE A 1 80 ? -2.198 14.182 -3.895 1.00 93.31 80 PHE A N 1
ATOM 638 C CA . PHE A 1 80 ? -1.159 15.085 -3.409 1.00 93.31 80 PHE A CA 1
ATOM 639 C C . PHE A 1 80 ? -0.069 15.205 -4.487 1.00 93.31 80 PHE A C 1
ATOM 641 O O . PHE A 1 80 ? 0.130 14.256 -5.242 1.00 93.31 80 PHE A O 1
ATOM 648 N N . PRO A 1 81 ? 0.647 16.334 -4.626 1.00 93.50 81 PRO A N 1
ATOM 649 C CA . PRO A 1 81 ? 1.684 16.456 -5.647 1.00 93.50 81 PRO A CA 1
ATOM 650 C C . PRO A 1 81 ? 2.663 15.273 -5.624 1.00 93.50 81 PRO A C 1
ATOM 652 O O . PRO A 1 81 ? 3.305 14.993 -4.609 1.00 93.50 81 PRO A O 1
ATOM 655 N N . ASN A 1 82 ? 2.739 14.560 -6.750 1.00 89.50 82 ASN A N 1
ATOM 656 C CA . ASN A 1 82 ? 3.538 13.345 -6.949 1.00 89.50 82 ASN A CA 1
ATOM 657 C C . ASN A 1 82 ? 3.214 12.159 -6.014 1.00 89.50 82 ASN A C 1
ATOM 659 O O . ASN A 1 82 ? 3.965 11.188 -5.999 1.00 89.50 82 ASN A O 1
ATOM 663 N N . HIS A 1 83 ? 2.120 12.201 -5.245 1.00 92.69 83 HIS A N 1
ATOM 664 C CA . HIS A 1 83 ? 1.771 11.169 -4.267 1.00 92.69 83 HIS A CA 1
ATOM 665 C C . HIS A 1 83 ? 0.273 10.864 -4.253 1.00 92.69 83 HIS A C 1
ATOM 667 O O . HIS A 1 83 ? -0.584 11.705 -4.512 1.00 92.69 83 HIS A O 1
ATOM 673 N N . PHE A 1 84 ? -0.051 9.638 -3.865 1.00 93.56 84 PHE A N 1
ATOM 674 C CA . PHE A 1 84 ? -1.416 9.221 -3.598 1.00 93.56 84 PHE A CA 1
ATOM 675 C C . PHE A 1 84 ? -1.496 8.753 -2.152 1.00 93.56 84 PHE A C 1
ATOM 677 O O . PHE A 1 84 ? -0.750 7.862 -1.747 1.00 93.56 84 PHE A O 1
ATOM 684 N N . LEU A 1 85 ? -2.366 9.383 -1.370 1.00 95.88 85 LEU A N 1
ATOM 685 C CA . LEU A 1 85 ? -2.492 9.127 0.059 1.00 95.88 85 LEU A CA 1
ATOM 686 C C . LEU A 1 85 ? -3.865 8.536 0.367 1.00 95.88 85 LEU A C 1
ATOM 688 O O . LEU A 1 85 ? -4.848 8.797 -0.326 1.00 95.88 85 LEU A O 1
ATOM 692 N N . LEU A 1 86 ? -3.935 7.762 1.446 1.00 96.81 86 LEU A N 1
ATOM 693 C CA . LEU A 1 86 ? -5.193 7.300 2.019 1.00 96.81 86 LEU A CA 1
ATOM 694 C C . LEU A 1 86 ? -5.427 8.033 3.334 1.00 96.81 86 LEU A C 1
ATOM 696 O O . LEU A 1 86 ? -4.614 7.956 4.254 1.00 96.81 86 LEU A O 1
ATOM 700 N N . ARG A 1 87 ? -6.553 8.734 3.431 1.00 95.50 87 ARG A N 1
ATOM 701 C CA . ARG A 1 87 ? -6.987 9.409 4.647 1.00 95.50 87 ARG A CA 1
ATOM 702 C C . ARG A 1 87 ? -7.951 8.519 5.414 1.00 95.50 87 ARG A C 1
ATOM 704 O O . ARG A 1 87 ? -9.014 8.159 4.914 1.00 95.50 87 ARG A O 1
ATOM 711 N N . TRP A 1 88 ? -7.614 8.221 6.662 1.00 93.88 88 TRP A N 1
ATOM 712 C CA . TRP A 1 88 ? -8.556 7.622 7.598 1.00 93.88 88 TRP A CA 1
ATOM 713 C C . TRP A 1 88 ? -9.364 8.727 8.285 1.00 93.88 88 TRP A C 1
ATOM 715 O O . TRP A 1 88 ? -8.871 9.424 9.173 1.00 93.88 88 TRP A O 1
ATOM 725 N N . CYS A 1 89 ? -10.602 8.929 7.832 1.00 82.44 89 CYS A N 1
ATOM 726 C CA . CYS A 1 89 ? -11.492 9.942 8.391 1.00 82.44 89 CYS A CA 1
ATOM 727 C C . CYS A 1 89 ? -12.058 9.496 9.739 1.00 82.44 89 CYS A C 1
ATOM 729 O O . CYS A 1 89 ? -13.058 8.785 9.820 1.00 82.44 89 CYS A O 1
ATOM 731 N N . GLN A 1 90 ? -11.438 9.986 10.809 1.0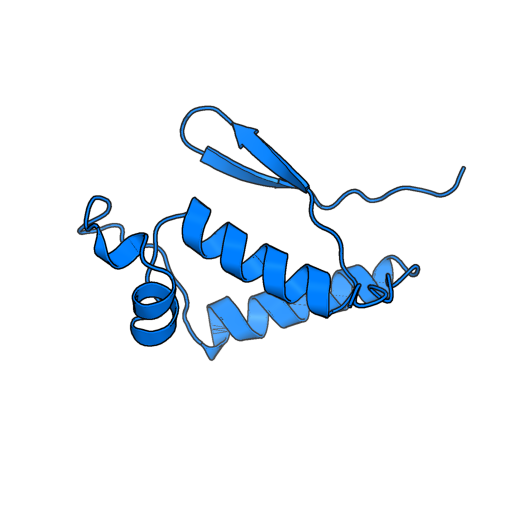0 73.44 90 GLN A N 1
ATOM 732 C CA . GLN A 1 90 ? -11.889 9.801 12.184 1.00 73.44 90 GLN A CA 1
ATOM 733 C C . GLN A 1 90 ? -13.057 10.752 12.454 1.00 73.44 90 GLN A C 1
ATOM 735 O O . GLN A 1 90 ? -12.909 11.819 13.054 1.00 73.44 90 GLN A O 1
ATOM 740 N N . ARG A 1 91 ? -14.236 10.431 11.921 1.00 62.44 91 ARG A N 1
ATOM 741 C CA . ARG A 1 91 ? -15.423 11.251 12.151 1.00 62.44 91 ARG A CA 1
ATOM 742 C C . ARG A 1 91 ? -15.828 11.076 13.619 1.00 62.44 91 ARG A C 1
ATOM 744 O O . ARG A 1 91 ? -16.515 10.121 13.960 1.00 62.44 91 ARG A O 1
ATOM 751 N N . ARG A 1 92 ? -15.382 11.982 14.502 1.00 51.84 92 ARG A N 1
ATOM 752 C CA . ARG A 1 92 ? -15.992 12.140 15.832 1.00 51.84 92 ARG A CA 1
ATOM 753 C C . ARG A 1 92 ? -17.473 12.417 15.587 1.00 51.84 92 ARG A C 1
ATOM 755 O O . ARG A 1 92 ? -17.795 13.420 14.949 1.00 51.84 92 ARG A O 1
ATOM 762 N N . ALA A 1 93 ? -18.349 11.521 16.038 1.00 51.06 93 ALA A N 1
ATOM 763 C CA . ALA A 1 93 ? -19.753 11.864 16.200 1.00 51.06 93 ALA A CA 1
ATOM 764 C C . ALA A 1 93 ? -19.788 13.125 17.077 1.00 51.06 93 ALA A C 1
ATOM 766 O O . ALA A 1 93 ? -19.237 13.115 18.179 1.00 51.06 93 ALA A O 1
ATOM 767 N N . ARG A 1 94 ? -20.279 14.233 16.517 1.00 45.25 94 ARG A N 1
ATOM 768 C CA . ARG A 1 94 ? -20.681 15.387 17.318 1.00 45.25 94 ARG A CA 1
ATOM 769 C C . ARG A 1 94 ? -22.023 15.073 17.950 1.00 45.25 94 ARG A C 1
ATOM 771 O O . ARG A 1 94 ? -22.820 14.404 17.254 1.00 45.25 94 ARG A O 1
#

Radius of gyration: 14.49 Å; c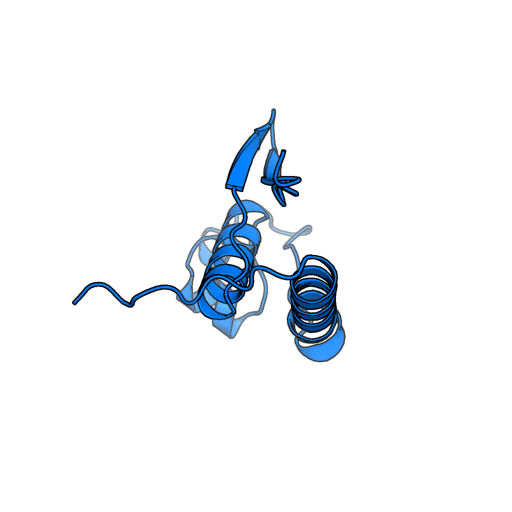hains: 1; bounding box: 41×29×35 Å

Sequence (94 aa):
MACECVVVREFELQRQVLNALNAVLYEQLQFKGNECDYYNPMNSYTHQVLLRRTGIPISLSVLYMTLARKLGVVLEPVNFPNHFLLRWCQRRAR